Protein AF-A0A8S9V946-F1 (afdb_monomer_lite)

pLDDT: mean 71.99, std 17.14, range [40.06, 90.31]

Structure (mmCIF, N/CA/C/O backbone):
data_AF-A0A8S9V946-F1
#
_entry.id   AF-A0A8S9V946-F1
#
loop_
_atom_site.group_PDB
_atom_site.id
_atom_site.type_symbol
_atom_site.label_atom_id
_atom_site.label_alt_id
_atom_site.label_comp_id
_atom_site.label_asym_id
_atom_site.label_entity_id
_atom_site.label_seq_id
_atom_site.pdbx_PDB_ins_code
_atom_site.Cartn_x
_atom_site.Cartn_y
_atom_site.Cartn_z
_atom_site.occupancy
_atom_site.B_iso_or_equiv
_atom_site.auth_seq_id
_atom_site.auth_comp_id
_atom_site.auth_asym_id
_atom_site.auth_atom_id
_atom_site.pdbx_PDB_model_num
ATOM 1 N N . MET A 1 1 ? -23.587 -3.357 37.391 1.00 49.94 1 MET A N 1
ATOM 2 C CA . MET A 1 1 ? -22.592 -2.587 36.618 1.00 49.94 1 MET A CA 1
ATOM 3 C C . MET A 1 1 ? -21.444 -3.519 36.263 1.00 49.94 1 MET A C 1
ATOM 5 O O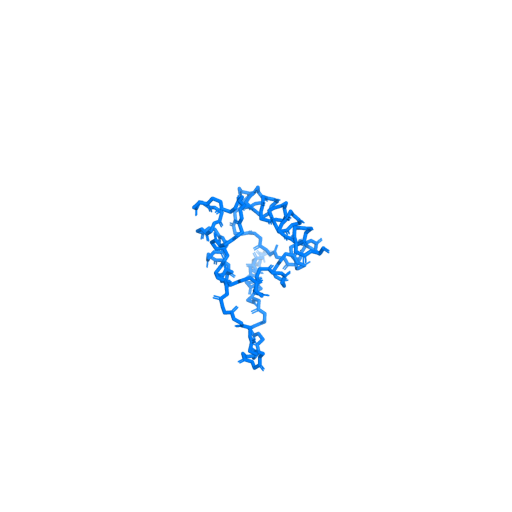 . MET A 1 1 ? -20.659 -3.846 37.140 1.00 49.94 1 MET A O 1
ATOM 9 N N . LYS A 1 2 ? -21.398 -4.006 35.022 1.00 46.09 2 LYS A N 1
ATOM 10 C CA . LYS A 1 2 ? -20.203 -4.575 34.388 1.00 46.09 2 LYS A CA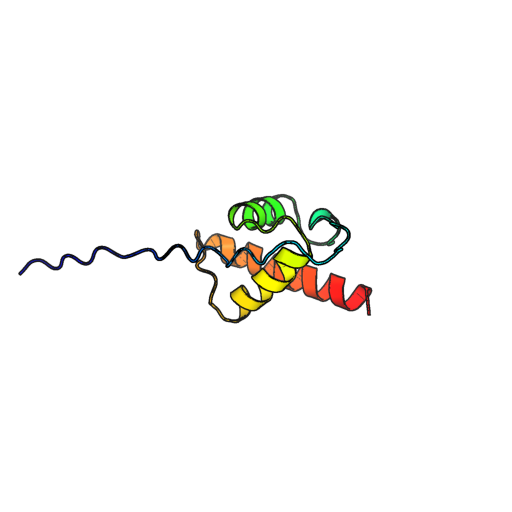 1
ATOM 11 C C . LYS A 1 2 ? -20.328 -4.235 32.905 1.00 46.09 2 LYS A C 1
ATOM 13 O O . LYS A 1 2 ? -21.337 -4.559 32.293 1.00 46.09 2 LYS A O 1
ATOM 18 N N . LEU A 1 3 ? -19.391 -3.428 32.413 1.00 44.41 3 LEU A N 1
ATOM 19 C CA . LEU A 1 3 ? -19.266 -3.102 31.000 1.00 44.41 3 LEU A CA 1
ATOM 20 C C . LEU A 1 3 ? -18.611 -4.301 30.315 1.00 44.41 3 LEU A C 1
ATOM 22 O O . LEU A 1 3 ? -17.404 -4.488 30.445 1.00 44.41 3 LEU A O 1
ATOM 26 N N . ASP A 1 4 ? -19.386 -5.084 29.575 1.00 49.34 4 ASP A N 1
ATOM 27 C CA . ASP A 1 4 ? -18.860 -6.056 28.617 1.00 49.34 4 ASP A CA 1
ATOM 28 C C . ASP A 1 4 ? -18.562 -5.334 27.293 1.00 49.34 4 ASP A C 1
ATOM 30 O O . ASP A 1 4 ? -19.267 -5.480 26.296 1.00 49.34 4 ASP A O 1
ATOM 34 N N . TYR A 1 5 ? -17.527 -4.490 27.296 1.00 45.28 5 TYR A N 1
ATOM 35 C CA . TYR A 1 5 ? -16.965 -3.906 26.075 1.00 45.28 5 TYR A CA 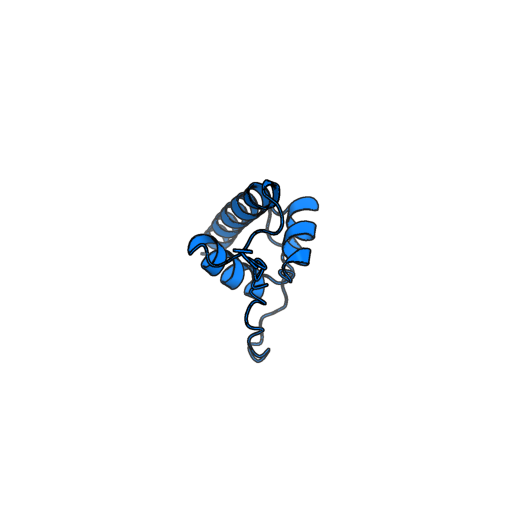1
ATOM 36 C C . TYR A 1 5 ? -15.988 -4.923 25.471 1.00 45.28 5 TYR A C 1
ATOM 38 O O . TYR A 1 5 ? -14.770 -4.791 25.558 1.00 45.28 5 TYR A O 1
ATOM 46 N N . LEU A 1 6 ? -16.538 -6.006 24.915 1.00 50.41 6 LEU A N 1
ATOM 47 C CA . LEU A 1 6 ? -15.781 -6.856 24.005 1.00 50.41 6 LEU A CA 1
ATOM 48 C C . LEU A 1 6 ? -15.646 -6.093 22.692 1.00 50.41 6 LEU A C 1
ATOM 50 O O . LEU A 1 6 ? -16.551 -6.069 21.857 1.00 50.41 6 LEU A O 1
ATOM 54 N N . ASP A 1 7 ? -14.503 -5.426 22.598 1.00 43.16 7 ASP A N 1
ATOM 55 C CA . ASP A 1 7 ? -13.911 -4.814 21.423 1.00 43.16 7 ASP A CA 1
ATOM 56 C C . ASP A 1 7 ? -14.023 -5.787 20.238 1.00 43.16 7 ASP A C 1
ATOM 58 O O . ASP A 1 7 ? -13.263 -6.747 20.090 1.00 43.16 7 ASP A O 1
ATOM 62 N N . LYS A 1 8 ? -15.069 -5.603 19.427 1.00 47.06 8 LYS A N 1
ATOM 63 C CA . LYS A 1 8 ? -15.213 -6.293 18.150 1.00 47.06 8 LYS A CA 1
ATOM 64 C C . LYS A 1 8 ? -14.163 -5.699 17.228 1.00 47.06 8 LYS A C 1
ATOM 66 O O . LYS A 1 8 ? -14.452 -4.754 16.494 1.00 47.06 8 LYS A O 1
ATOM 71 N N . ILE A 1 9 ? -12.965 -6.274 17.256 1.00 45.03 9 ILE A N 1
ATOM 72 C CA . ILE A 1 9 ? -11.978 -6.109 16.195 1.00 45.03 9 ILE A CA 1
ATOM 73 C C . ILE A 1 9 ? -12.653 -6.651 14.935 1.00 45.03 9 ILE A C 1
ATOM 75 O O . ILE A 1 9 ? -12.663 -7.851 14.660 1.00 45.03 9 ILE A O 1
ATOM 79 N N . THR A 1 10 ? -13.330 -5.763 14.215 1.00 42.38 10 THR A N 1
ATOM 80 C CA . THR A 1 10 ? -13.907 -6.067 12.916 1.00 42.38 10 THR A CA 1
ATOM 81 C C . THR A 1 10 ? -12.712 -6.159 11.994 1.00 42.38 10 THR A C 1
ATOM 83 O O . THR A 1 10 ? -12.198 -5.154 11.517 1.00 42.38 10 THR A O 1
ATOM 86 N N . GLN A 1 11 ? -12.198 -7.374 11.835 1.00 42.00 11 GLN A N 1
ATOM 87 C CA . GLN A 1 11 ? -11.186 -7.680 10.845 1.00 42.00 11 GLN A CA 1
ATOM 88 C C . GLN A 1 11 ? -11.848 -7.410 9.492 1.00 42.00 11 GLN A C 1
ATOM 90 O O . GLN A 1 11 ? -12.638 -8.218 9.005 1.00 42.00 11 GLN A O 1
ATOM 95 N N . VAL A 1 12 ? -11.628 -6.213 8.943 1.00 42.78 12 VAL A N 1
ATOM 96 C CA . VAL A 1 12 ? -12.116 -5.835 7.617 1.00 42.78 12 VAL A CA 1
ATOM 97 C C . VAL A 1 12 ? -11.346 -6.700 6.625 1.00 42.78 12 VAL A C 1
ATOM 99 O O . VAL A 1 12 ? -10.269 -6.342 6.156 1.00 42.78 12 VAL A O 1
ATOM 102 N N . ALA A 1 13 ? -11.859 -7.902 6.370 1.00 47.19 13 ALA A N 1
ATOM 103 C CA . ALA A 1 13 ? -11.411 -8.723 5.266 1.00 47.19 13 ALA A CA 1
ATOM 104 C C . ALA A 1 13 ? -11.731 -7.933 3.997 1.00 47.19 13 ALA A C 1
ATOM 106 O O . ALA A 1 13 ? -12.900 -7.697 3.685 1.00 47.19 13 ALA A O 1
ATOM 107 N N . LEU A 1 14 ? -10.687 -7.466 3.309 1.00 47.34 14 LEU A N 1
ATOM 108 C CA . LEU A 1 14 ? -10.820 -6.801 2.020 1.00 47.34 14 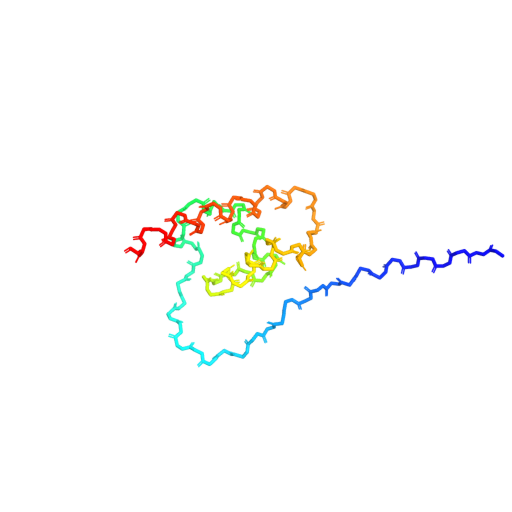LEU A CA 1
ATOM 109 C C . LEU A 1 14 ? -11.751 -7.645 1.135 1.00 47.34 14 LEU A C 1
ATOM 111 O O . LEU A 1 14 ? -11.517 -8.851 1.012 1.00 47.34 14 LEU A O 1
ATOM 115 N N . PRO A 1 15 ? -12.804 -7.066 0.526 1.00 47.50 15 PRO A N 1
ATOM 116 C CA . PRO A 1 15 ? -13.698 -7.825 -0.331 1.00 47.50 15 PRO A CA 1
ATOM 117 C C . PRO A 1 15 ? -12.879 -8.375 -1.498 1.00 47.50 15 PRO A C 1
ATOM 119 O O . PRO A 1 15 ? -12.413 -7.616 -2.362 1.00 47.50 15 PRO A O 1
ATOM 122 N N . ILE A 1 16 ? -12.678 -9.695 -1.471 1.00 47.59 16 ILE A N 1
ATOM 123 C CA . ILE A 1 16 ? -12.027 -10.483 -2.513 1.00 47.59 16 ILE A CA 1
ATOM 124 C C . ILE A 1 16 ? -12.903 -10.315 -3.756 1.00 47.59 16 ILE A C 1
ATOM 126 O O . ILE A 1 16 ? -13.960 -10.927 -3.873 1.00 47.59 16 ILE A O 1
ATOM 130 N N . ALA A 1 17 ? -12.526 -9.389 -4.637 1.00 45.31 17 ALA A N 1
ATOM 131 C CA . ALA A 1 17 ? -13.242 -9.188 -5.887 1.00 45.31 17 ALA A CA 1
ATOM 132 C C . ALA A 1 17 ? -13.009 -10.408 -6.800 1.00 45.31 17 ALA A C 1
ATOM 134 O O . ALA A 1 17 ? -11.900 -10.955 -6.789 1.00 45.31 17 ALA A O 1
ATOM 135 N N . PRO A 1 18 ? -14.024 -10.842 -7.569 1.00 43.72 18 PRO A N 1
ATOM 136 C CA . PRO A 1 18 ? -13.913 -11.995 -8.456 1.00 43.72 18 PRO A CA 1
ATOM 137 C C . PRO A 1 18 ? -12.836 -11.762 -9.526 1.00 43.72 18 PRO A C 1
ATOM 139 O O . PRO A 1 18 ? -12.688 -10.668 -10.071 1.00 43.72 18 PRO A O 1
ATOM 142 N N . VAL A 1 19 ? -12.048 -12.809 -9.769 1.00 50.03 19 VAL A N 1
ATOM 143 C CA . VAL A 1 19 ? -10.783 -12.820 -10.518 1.00 50.03 19 VAL A CA 1
ATOM 144 C C . VAL A 1 19 ? -11.035 -12.951 -12.030 1.00 50.03 19 VAL A C 1
ATOM 146 O O . VAL A 1 19 ? -10.548 -13.884 -12.654 1.00 50.03 19 VAL A O 1
ATOM 149 N N . ASP A 1 20 ? -11.810 -12.040 -12.626 1.00 43.25 20 ASP A N 1
ATOM 150 C CA . ASP A 1 20 ? -12.205 -12.128 -14.052 1.00 43.25 20 ASP A CA 1
ATOM 151 C C . ASP A 1 20 ? -11.660 -10.995 -14.944 1.00 43.25 20 ASP A C 1
ATOM 153 O O . ASP A 1 20 ? -12.122 -10.779 -16.063 1.00 43.25 20 ASP A O 1
ATOM 157 N N . ALA A 1 21 ? -10.623 -10.284 -14.498 1.00 43.72 21 ALA A N 1
ATOM 158 C CA . ALA A 1 21 ? -9.835 -9.427 -15.384 1.00 43.72 21 ALA A CA 1
ATOM 159 C C . ALA A 1 21 ? -8.523 -10.143 -15.758 1.00 43.72 21 ALA A C 1
ATOM 161 O O . ALA A 1 21 ? -7.816 -10.595 -14.852 1.00 43.72 21 ALA A O 1
ATOM 162 N N . PRO A 1 22 ? -8.140 -10.227 -17.050 1.00 40.06 22 PRO A N 1
ATOM 163 C CA . PRO A 1 22 ? -6.833 -10.729 -17.457 1.00 40.06 22 PRO A CA 1
ATOM 164 C C . PRO A 1 22 ? -5.777 -9.666 -17.135 1.00 40.06 22 PRO A C 1
ATOM 166 O O . PRO A 1 22 ? -5.286 -8.938 -17.995 1.00 40.06 22 PRO A O 1
ATOM 169 N N . ILE A 1 23 ? -5.450 -9.544 -15.855 1.00 48.12 23 ILE A N 1
ATOM 170 C CA . ILE A 1 23 ? -4.344 -8.729 -15.382 1.00 48.12 23 ILE A CA 1
ATOM 171 C C . ILE A 1 23 ? -3.146 -9.664 -15.415 1.00 48.12 23 ILE A C 1
ATOM 173 O O . ILE A 1 23 ? -3.112 -10.629 -14.656 1.00 48.12 23 ILE A O 1
ATOM 177 N N . SER A 1 24 ? -2.176 -9.426 -16.305 1.00 46.22 24 SER A N 1
ATOM 178 C CA . SER A 1 24 ? -0.858 -10.058 -16.156 1.00 46.22 24 SER A CA 1
ATOM 179 C C . SER A 1 24 ? -0.443 -9.898 -14.691 1.00 46.22 24 SER A C 1
ATOM 181 O O . SER A 1 24 ? -0.338 -8.743 -14.262 1.00 46.22 24 SER A O 1
ATOM 183 N N . PRO A 1 25 ? -0.263 -10.984 -13.916 1.00 51.22 25 PRO A N 1
ATOM 184 C CA . PRO A 1 25 ? 0.077 -10.891 -12.506 1.00 51.22 25 PRO 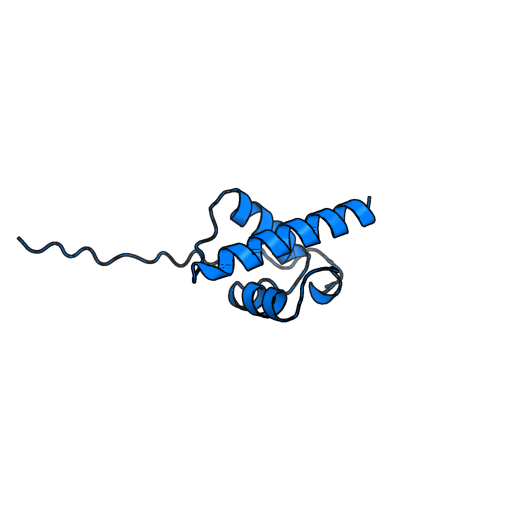A CA 1
ATOM 185 C C . PRO A 1 25 ? 1.514 -10.390 -12.429 1.00 51.22 25 PRO A C 1
ATOM 187 O O . PRO A 1 25 ? 2.472 -11.150 -12.409 1.00 51.22 25 PRO A O 1
ATOM 190 N N . ARG A 1 26 ? 1.682 -9.073 -12.518 1.00 64.31 26 ARG A N 1
ATOM 191 C CA . ARG A 1 26 ? 2.938 -8.440 -12.163 1.00 64.31 26 ARG A CA 1
ATOM 192 C C . ARG A 1 26 ? 2.929 -8.384 -10.651 1.00 64.31 26 ARG A C 1
ATOM 194 O O . ARG A 1 26 ? 2.074 -7.717 -10.061 1.00 64.31 26 ARG A O 1
ATOM 201 N N . ASP A 1 27 ? 3.851 -9.120 -10.056 1.00 70.44 27 ASP A N 1
ATOM 202 C CA . ASP A 1 27 ? 4.043 -9.110 -8.618 1.00 70.44 27 ASP A CA 1
ATOM 203 C C . ASP A 1 27 ? 4.403 -7.700 -8.149 1.00 70.44 27 ASP A C 1
ATOM 205 O O . ASP A 1 27 ? 5.048 -6.915 -8.868 1.00 70.44 27 ASP A O 1
ATOM 209 N N . ILE A 1 28 ? 4.026 -7.385 -6.908 1.00 74.25 28 ILE A N 1
ATOM 210 C CA . ILE A 1 28 ? 4.420 -6.128 -6.252 1.00 74.25 28 ILE A CA 1
ATOM 211 C C . ILE A 1 28 ? 5.946 -5.973 -6.141 1.00 74.25 28 ILE A C 1
ATOM 213 O O . ILE A 1 28 ? 6.430 -4.877 -5.867 1.00 74.25 28 ILE A O 1
ATOM 217 N N . GLU A 1 29 ? 6.706 -7.046 -6.387 1.00 74.00 29 GLU A N 1
ATOM 218 C CA . GLU A 1 29 ? 8.169 -7.049 -6.498 1.00 74.00 29 GLU A CA 1
ATOM 219 C C . GLU A 1 29 ? 8.688 -6.171 -7.638 1.00 74.00 29 GLU A C 1
ATOM 221 O O . GLU A 1 29 ? 9.811 -5.677 -7.582 1.00 74.00 29 GLU A O 1
ATOM 226 N N . THR A 1 30 ? 7.865 -5.945 -8.664 1.00 73.94 30 THR A N 1
ATOM 227 C CA . THR A 1 30 ? 8.224 -5.088 -9.802 1.00 73.94 30 THR A CA 1
ATOM 228 C C . THR A 1 30 ? 8.128 -3.590 -9.485 1.00 73.94 30 THR A C 1
ATOM 230 O O . THR A 1 30 ? 8.553 -2.765 -10.295 1.00 73.94 30 THR A O 1
ATOM 233 N N . ILE A 1 31 ? 7.590 -3.223 -8.315 1.00 72.88 31 ILE A N 1
ATOM 234 C CA . ILE A 1 31 ? 7.512 -1.839 -7.841 1.00 72.88 31 ILE A CA 1
ATOM 235 C C . ILE A 1 31 ? 8.794 -1.504 -7.075 1.00 72.88 31 ILE A C 1
ATOM 237 O O . ILE A 1 31 ? 9.024 -1.961 -5.953 1.00 72.88 31 ILE A O 1
ATOM 241 N N . VAL A 1 32 ? 9.626 -0.660 -7.685 1.00 64.88 32 VAL A N 1
ATOM 242 C CA . VAL A 1 32 ? 10.840 -0.123 -7.060 1.00 64.88 32 VAL A CA 1
ATOM 243 C C . VAL A 1 32 ? 10.457 0.689 -5.817 1.00 64.88 32 VAL A C 1
ATOM 245 O O . VAL A 1 32 ? 9.621 1.582 -5.897 1.00 64.88 32 VAL A O 1
ATOM 248 N N . GLY A 1 33 ? 11.067 0.371 -4.669 1.00 68.81 33 GLY A N 1
ATOM 249 C CA . GLY A 1 33 ? 10.774 0.999 -3.369 1.00 68.81 33 GLY A CA 1
ATOM 250 C C . GLY A 1 33 ? 10.059 0.079 -2.372 1.00 68.81 33 GLY A C 1
ATOM 251 O O . GLY A 1 33 ? 10.186 0.274 -1.162 1.00 68.81 33 GLY A O 1
ATOM 252 N N . ASN A 1 34 ? 9.434 -1.008 -2.844 1.00 75.25 34 ASN A N 1
ATOM 253 C CA . ASN A 1 34 ? 8.883 -2.052 -1.977 1.00 75.25 34 ASN A CA 1
ATOM 254 C C . ASN A 1 34 ? 9.982 -3.028 -1.526 1.00 75.25 34 ASN A C 1
ATOM 256 O O . ASN A 1 34 ? 10.148 -4.131 -2.055 1.00 75.25 34 ASN A O 1
ATOM 260 N N . GLY A 1 35 ? 10.753 -2.615 -0.517 1.00 79.19 35 GLY A N 1
ATOM 261 C CA . GLY A 1 35 ? 11.732 -3.482 0.141 1.00 79.19 35 GLY A CA 1
ATOM 262 C C . GLY A 1 35 ? 11.107 -4.776 0.702 1.00 79.19 35 GLY A C 1
ATOM 263 O O . GLY A 1 35 ? 9.885 -4.879 0.827 1.00 79.19 35 GLY A O 1
ATOM 264 N N . PRO A 1 36 ? 11.918 -5.789 1.058 1.00 81.06 36 PRO A N 1
ATOM 265 C CA . PRO A 1 36 ? 11.422 -7.075 1.564 1.00 81.06 36 PRO A CA 1
ATOM 266 C C . PRO A 1 36 ? 10.467 -6.928 2.762 1.00 81.06 36 PRO A C 1
ATOM 268 O O . PRO A 1 36 ? 9.425 -7.574 2.780 1.00 81.06 36 PRO A O 1
ATOM 271 N N . SER A 1 37 ? 10.736 -6.009 3.694 1.00 82.00 37 SER A N 1
ATOM 272 C CA . SER A 1 37 ? 9.851 -5.735 4.840 1.00 82.00 37 SER A CA 1
ATOM 273 C C . SER A 1 37 ? 8.502 -5.123 4.442 1.00 82.00 37 SER A C 1
ATOM 275 O O . SER A 1 37 ? 7.480 -5.407 5.068 1.00 82.00 37 SER A O 1
ATOM 277 N N . VAL A 1 38 ? 8.483 -4.308 3.380 1.00 83.38 38 VAL A N 1
ATOM 278 C CA . VAL A 1 38 ? 7.246 -3.728 2.840 1.00 83.38 38 VAL A CA 1
ATOM 279 C C . VAL A 1 38 ? 6.386 -4.827 2.235 1.00 83.38 38 VAL A C 1
ATOM 281 O O . VAL A 1 38 ? 5.215 -4.956 2.578 1.00 83.38 38 VAL A O 1
ATOM 284 N N . ARG A 1 39 ? 6.996 -5.685 1.411 1.00 83.00 39 ARG A N 1
ATOM 285 C CA . ARG A 1 39 ? 6.321 -6.831 0.788 1.00 83.00 39 ARG A CA 1
ATOM 286 C C . ARG A 1 39 ? 5.786 -7.823 1.814 1.00 83.00 39 ARG A C 1
ATOM 288 O O . ARG A 1 39 ? 4.649 -8.264 1.685 1.00 83.00 39 ARG A O 1
ATOM 295 N N . GLU A 1 40 ? 6.569 -8.146 2.840 1.00 85.06 40 GLU A N 1
ATOM 296 C CA . GLU A 1 40 ? 6.149 -9.067 3.900 1.00 85.06 40 GLU A CA 1
ATOM 297 C C . GLU A 1 40 ? 4.928 -8.527 4.654 1.00 85.06 40 GLU A C 1
ATOM 299 O O . GLU A 1 40 ? 3.966 -9.253 4.901 1.00 85.06 40 GLU A O 1
ATOM 304 N N . THR A 1 41 ? 4.941 -7.237 4.991 1.00 85.06 41 THR A N 1
ATOM 305 C CA . THR A 1 41 ? 3.817 -6.593 5.676 1.00 85.06 41 THR A CA 1
ATOM 306 C C . THR A 1 41 ? 2.595 -6.550 4.773 1.00 85.06 41 THR A C 1
ATOM 308 O O . THR A 1 41 ? 1.546 -7.022 5.184 1.00 85.06 41 THR A O 1
ATOM 311 N N . LEU A 1 42 ? 2.722 -6.093 3.525 1.00 84.44 42 LEU A N 1
ATOM 312 C CA . LEU A 1 42 ? 1.626 -6.084 2.549 1.00 84.44 42 LEU A CA 1
ATOM 313 C C . LEU A 1 42 ? 1.036 -7.487 2.323 1.00 84.44 42 LEU A C 1
ATOM 315 O O . LEU A 1 42 ? -0.184 -7.647 2.278 1.00 84.44 42 LEU A O 1
ATOM 319 N N . SER A 1 43 ? 1.877 -8.523 2.309 1.00 83.62 43 SER A N 1
ATOM 320 C CA . SER A 1 43 ? 1.438 -9.921 2.211 1.00 83.62 43 SER A CA 1
ATOM 321 C C . SER A 1 43 ? 0.593 -10.356 3.414 1.00 83.62 43 SER A C 1
ATOM 323 O O . SER A 1 43 ? -0.364 -11.106 3.235 1.00 83.62 43 SER A O 1
ATOM 325 N N . LYS A 1 44 ? 0.861 -9.839 4.627 1.00 84.12 44 LYS A N 1
ATOM 326 C CA . LYS A 1 44 ? 0.006 -10.071 5.815 1.00 84.12 44 LYS A CA 1
ATOM 327 C C . LYS A 1 44 ? -1.403 -9.487 5.647 1.00 84.12 44 LYS A C 1
ATOM 329 O O . LYS A 1 44 ? -2.328 -9.974 6.288 1.00 84.12 44 LYS A O 1
ATOM 334 N N . TYR A 1 45 ? -1.572 -8.502 4.762 1.00 80.69 45 TYR A N 1
ATOM 335 C CA . TYR A 1 45 ? -2.866 -7.932 4.366 1.00 80.69 45 TYR A CA 1
ATOM 336 C C . TYR A 1 45 ? -3.420 -8.532 3.059 1.00 80.69 45 TYR A C 1
ATOM 338 O O . TYR A 1 45 ? -4.418 -8.040 2.535 1.00 80.69 45 TYR A O 1
ATOM 346 N N . GLY A 1 46 ? -2.797 -9.584 2.512 1.00 83.19 46 GLY A N 1
ATOM 347 C CA . GLY A 1 46 ? -3.218 -10.209 1.252 1.00 83.19 46 GLY A CA 1
ATOM 348 C C . GLY A 1 46 ? -2.919 -9.367 0.007 1.00 83.19 46 GLY A C 1
ATOM 349 O O . GLY A 1 46 ? -3.608 -9.492 -1.005 1.00 83.19 46 GLY A O 1
ATOM 350 N N . VAL A 1 47 ? -1.922 -8.482 0.090 1.00 85.06 47 VAL A N 1
ATOM 351 C CA . VAL A 1 47 ? -1.487 -7.607 -1.001 1.00 85.06 47 VAL A CA 1
ATOM 352 C C . VAL A 1 47 ? -0.178 -8.143 -1.584 1.00 85.06 47 VAL A C 1
ATOM 354 O O . VAL A 1 47 ? 0.912 -7.771 -1.165 1.00 85.06 47 VAL A O 1
ATOM 357 N N . ASP A 1 48 ? -0.309 -9.045 -2.548 1.00 82.69 48 ASP A N 1
ATOM 358 C CA . ASP A 1 48 ? 0.766 -9.749 -3.268 1.00 82.69 48 ASP A CA 1
ATOM 359 C C . ASP A 1 48 ? 0.846 -9.348 -4.755 1.00 82.69 48 ASP A C 1
ATOM 361 O O . ASP A 1 48 ? 1.894 -9.447 -5.392 1.00 82.69 48 ASP A O 1
ATOM 365 N N . LEU A 1 49 ? -0.247 -8.805 -5.297 1.00 83.38 49 LEU A N 1
ATOM 366 C CA . LEU A 1 49 ? -0.380 -8.411 -6.702 1.00 83.38 49 LEU A CA 1
ATOM 367 C C . LEU A 1 49 ? -0.569 -6.901 -6.850 1.00 83.38 49 LEU A C 1
ATOM 369 O O . LEU A 1 49 ? -1.237 -6.274 -6.028 1.00 83.38 49 LEU A O 1
ATOM 373 N N . ILE A 1 50 ? -0.087 -6.326 -7.956 1.00 82.06 50 ILE A N 1
ATOM 374 C CA . ILE A 1 50 ? -0.264 -4.893 -8.257 1.00 82.06 50 ILE A CA 1
ATOM 375 C C . ILE A 1 50 ? -1.738 -4.456 -8.229 1.00 82.06 50 ILE A C 1
ATOM 377 O O . ILE A 1 50 ? -2.063 -3.437 -7.630 1.00 82.06 50 ILE A O 1
ATOM 381 N N . ALA A 1 51 ? -2.644 -5.236 -8.819 1.00 80.38 51 ALA A N 1
ATOM 382 C CA . ALA A 1 51 ? -4.070 -4.896 -8.833 1.00 80.38 51 ALA A CA 1
ATOM 383 C C . ALA A 1 51 ? -4.692 -4.878 -7.426 1.00 80.38 51 ALA A C 1
ATOM 385 O O . ALA A 1 51 ? -5.593 -4.091 -7.138 1.00 80.38 51 ALA A O 1
ATOM 386 N N . ARG A 1 52 ? -4.200 -5.747 -6.532 1.00 84.12 52 ARG A N 1
ATOM 387 C CA . ARG A 1 52 ? -4.611 -5.758 -5.123 1.00 84.12 52 ARG A CA 1
ATOM 388 C C . ARG A 1 52 ? -3.999 -4.582 -4.375 1.00 84.12 52 ARG A C 1
ATOM 390 O O . ARG A 1 52 ? -4.674 -4.001 -3.535 1.00 84.12 52 ARG A O 1
ATOM 397 N N . LEU A 1 53 ? -2.764 -4.213 -4.712 1.00 86.25 53 LEU A N 1
ATOM 398 C CA . LEU A 1 53 ? -2.077 -3.069 -4.130 1.00 86.25 53 LEU A CA 1
ATOM 399 C C . LEU A 1 53 ? -2.816 -1.768 -4.420 1.00 86.25 53 LEU A C 1
ATOM 401 O O . LEU A 1 53 ? -3.104 -1.043 -3.481 1.00 86.25 53 LEU A O 1
ATOM 405 N N . GLU A 1 54 ? -3.184 -1.494 -5.670 1.00 86.19 54 GLU A N 1
ATOM 406 C CA . GLU A 1 54 ? -3.909 -0.267 -6.025 1.00 86.19 54 GLU A CA 1
ATOM 407 C C . GLU A 1 54 ? -5.198 -0.104 -5.204 1.00 86.19 54 GLU A C 1
ATOM 409 O O . GLU A 1 54 ? -5.406 0.920 -4.551 1.00 86.19 54 GLU A O 1
ATOM 414 N N . LYS A 1 55 ? -6.019 -1.161 -5.154 1.00 86.00 55 LYS A N 1
ATOM 415 C CA . LYS A 1 55 ? -7.256 -1.176 -4.362 1.00 86.00 55 LYS A CA 1
ATOM 416 C C . LYS A 1 55 ? -6.981 -1.010 -2.866 1.00 86.00 55 LYS A C 1
ATOM 418 O O . LYS A 1 55 ? -7.709 -0.301 -2.178 1.00 86.00 55 LYS A O 1
ATOM 423 N N . ALA A 1 56 ? -5.946 -1.666 -2.352 1.00 87.50 56 ALA A N 1
ATOM 424 C CA . ALA A 1 56 ? -5.600 -1.588 -0.942 1.00 87.50 56 ALA A CA 1
ATOM 425 C C . ALA A 1 56 ? -5.060 -0.201 -0.551 1.00 87.50 56 ALA A C 1
ATOM 427 O O . ALA A 1 56 ? -5.379 0.293 0.525 1.00 87.50 56 ALA A O 1
ATOM 428 N N . LEU A 1 57 ? -4.299 0.465 -1.424 1.00 88.75 57 LEU A N 1
ATOM 429 C CA . LEU A 1 57 ? -3.815 1.827 -1.188 1.00 88.75 57 LEU A CA 1
ATOM 430 C C . LEU A 1 57 ? -4.956 2.856 -1.204 1.00 88.75 57 LEU A C 1
ATOM 432 O O . LEU A 1 57 ? -4.941 3.771 -0.382 1.00 88.75 57 LEU A O 1
ATOM 436 N N . ASP A 1 58 ? -5.964 2.698 -2.070 1.00 87.44 58 ASP A N 1
ATOM 437 C CA . ASP A 1 58 ? -7.172 3.544 -2.041 1.00 87.44 58 ASP A CA 1
ATOM 438 C C . ASP A 1 58 ? -7.915 3.407 -0.700 1.00 87.44 58 ASP A C 1
ATOM 440 O O . ASP A 1 58 ? -8.243 4.406 -0.061 1.00 87.44 58 ASP A O 1
ATOM 444 N N . LEU A 1 59 ? -8.088 2.176 -0.210 1.00 86.81 59 LEU A N 1
ATOM 445 C CA . LEU A 1 59 ? -8.707 1.915 1.094 1.00 86.81 59 LEU A CA 1
ATOM 446 C C . LEU A 1 59 ? -7.857 2.442 2.260 1.00 86.81 59 LEU A C 1
ATOM 448 O O . LEU A 1 59 ? -8.401 2.984 3.222 1.00 86.81 59 LEU A O 1
ATOM 452 N N . TYR A 1 60 ? -6.529 2.339 2.172 1.00 87.94 60 TYR A N 1
ATOM 453 C CA . TYR A 1 60 ? -5.617 2.920 3.159 1.00 87.94 60 TYR A CA 1
ATOM 454 C C . TYR A 1 60 ? -5.752 4.447 3.224 1.00 87.94 60 TYR A C 1
ATOM 456 O O . TYR A 1 60 ? -5.905 5.002 4.311 1.00 87.94 60 TYR A O 1
ATOM 464 N N . ASN A 1 61 ? -5.779 5.127 2.074 1.00 86.56 61 ASN A N 1
ATOM 465 C CA . ASN A 1 61 ? -5.928 6.584 2.000 1.00 86.56 61 ASN A CA 1
ATOM 466 C C . ASN A 1 61 ? -7.279 7.079 2.537 1.00 86.56 61 ASN A C 1
ATOM 468 O O . ASN A 1 61 ? -7.366 8.189 3.059 1.00 86.56 61 ASN A O 1
ATOM 472 N N . ARG A 1 62 ? -8.328 6.255 2.443 1.00 86.19 62 ARG A N 1
ATOM 473 C CA . ARG A 1 62 ? -9.650 6.531 3.030 1.00 86.19 62 ARG A CA 1
ATOM 474 C C . ARG A 1 62 ? -9.729 6.230 4.529 1.00 86.19 62 ARG A C 1
ATOM 476 O O . ARG A 1 62 ? -10.736 6.548 5.154 1.00 86.19 62 ARG A O 1
ATOM 483 N N . GLY A 1 63 ? -8.689 5.629 5.110 1.00 83.12 63 GLY A N 1
ATOM 484 C CA . GLY A 1 63 ? -8.685 5.185 6.504 1.00 83.12 63 GLY A CA 1
ATOM 485 C C . GLY A 1 63 ? -9.537 3.936 6.752 1.00 83.12 63 GLY A C 1
ATOM 486 O O . GLY A 1 63 ? -9.913 3.670 7.889 1.00 83.12 63 GLY A O 1
ATOM 487 N N . GLU A 1 64 ? -9.849 3.171 5.703 1.00 86.50 64 GLU A N 1
ATOM 488 C CA . GLU A 1 64 ? -10.679 1.960 5.775 1.00 86.50 64 GLU A CA 1
ATOM 489 C C . GLU A 1 64 ? -9.857 0.694 6.080 1.00 86.50 64 GLU A C 1
ATOM 491 O O . GLU A 1 64 ? -10.417 -0.358 6.390 1.00 86.50 64 GLU A O 1
ATOM 496 N N . ILE A 1 65 ? -8.522 0.782 6.034 1.00 80.75 65 ILE A N 1
ATOM 497 C CA . ILE A 1 65 ? -7.633 -0.302 6.462 1.00 80.75 65 ILE A CA 1
ATOM 498 C C . ILE A 1 65 ? -7.329 -0.174 7.951 1.00 80.75 65 ILE A C 1
ATOM 500 O O . ILE A 1 65 ? -6.700 0.779 8.405 1.00 80.75 65 ILE A O 1
ATOM 504 N N . SER A 1 66 ? -7.726 -1.197 8.707 1.00 81.56 66 SER A N 1
ATOM 505 C CA . SER A 1 66 ? -7.293 -1.369 10.092 1.00 81.56 66 SER A CA 1
ATOM 506 C C . SER A 1 66 ? -5.883 -1.944 10.124 1.00 81.56 66 SER A C 1
ATOM 508 O O . SER A 1 66 ? -5.661 -3.097 9.752 1.00 81.56 66 SER A O 1
ATOM 510 N N . LEU A 1 67 ? -4.928 -1.131 10.570 1.00 83.69 67 LEU A N 1
ATOM 511 C CA . LEU A 1 67 ? -3.549 -1.562 10.750 1.00 83.69 67 LEU A CA 1
ATOM 512 C C . LEU A 1 67 ? -3.442 -2.493 11.963 1.00 83.69 67 LEU A C 1
ATOM 514 O O . LEU A 1 67 ? -3.887 -2.163 13.059 1.00 83.69 67 LEU A O 1
ATOM 518 N N . LEU A 1 68 ? -2.822 -3.652 11.763 1.00 76.88 68 LEU A N 1
ATOM 519 C CA . LEU A 1 68 ? -2.556 -4.654 12.792 1.00 76.88 68 LEU A CA 1
ATOM 520 C C . LEU A 1 68 ? -1.504 -4.172 13.800 1.00 76.88 68 LEU A C 1
ATOM 522 O O . LEU A 1 68 ? -1.510 -4.613 14.950 1.00 76.88 68 LEU A O 1
ATOM 526 N N . ARG A 1 69 ? -0.583 -3.296 13.376 1.00 78.88 69 ARG A N 1
ATOM 527 C CA . ARG A 1 69 ? 0.462 -2.701 14.222 1.00 78.88 69 ARG A CA 1
ATOM 528 C C . ARG A 1 69 ? 0.657 -1.226 13.892 1.00 78.88 69 ARG A C 1
ATOM 530 O O . ARG A 1 69 ? 0.559 -0.826 12.736 1.00 78.88 69 ARG A O 1
ATOM 537 N N . SER A 1 70 ? 1.026 -0.432 14.894 1.00 78.00 70 SER A N 1
ATOM 538 C CA . SER A 1 70 ? 1.353 0.992 14.725 1.00 78.00 70 SER A CA 1
ATOM 539 C C . SER A 1 70 ? 2.492 1.220 13.723 1.00 78.00 70 SER A C 1
ATOM 541 O O . SER A 1 70 ? 2.451 2.172 12.945 1.00 78.00 70 SER A O 1
ATOM 543 N N . ASP A 1 71 ? 3.470 0.310 13.694 1.00 81.12 71 ASP A N 1
ATOM 544 C CA . ASP A 1 71 ? 4.626 0.377 12.792 1.00 81.12 71 ASP A CA 1
ATOM 545 C C . ASP A 1 71 ? 4.266 0.057 11.333 1.00 81.12 71 ASP A C 1
ATOM 547 O O . ASP A 1 71 ? 4.970 0.480 10.412 1.00 81.12 71 ASP A O 1
ATOM 551 N N . ASP A 1 72 ? 3.132 -0.615 11.093 1.00 83.94 72 ASP A N 1
ATOM 552 C CA . ASP A 1 72 ? 2.677 -0.924 9.735 1.00 83.94 72 ASP A CA 1
ATOM 553 C C . ASP A 1 72 ? 2.341 0.363 8.974 1.00 83.94 72 ASP A C 1
ATOM 555 O O . ASP A 1 72 ? 2.469 0.403 7.752 1.00 83.94 72 ASP A O 1
ATOM 559 N N . LYS A 1 73 ? 1.992 1.455 9.672 1.00 86.50 73 LYS A N 1
ATOM 560 C CA . LYS A 1 73 ? 1.705 2.746 9.034 1.00 86.50 73 LYS A CA 1
ATOM 561 C C . LYS A 1 73 ? 2.878 3.223 8.175 1.00 86.50 73 LYS A C 1
ATOM 563 O O . LYS A 1 73 ? 2.677 3.668 7.050 1.00 86.50 73 LYS A O 1
ATOM 568 N N . HIS A 1 74 ? 4.107 3.099 8.677 1.00 88.38 74 HIS A N 1
ATOM 569 C CA . HIS A 1 74 ? 5.298 3.503 7.927 1.00 88.38 74 HIS A CA 1
ATOM 570 C C . HIS A 1 74 ? 5.480 2.664 6.655 1.00 88.38 74 HIS A C 1
ATOM 572 O O . HIS A 1 74 ? 5.906 3.166 5.610 1.00 88.38 74 HIS A O 1
ATOM 578 N N . VAL A 1 75 ? 5.117 1.385 6.737 1.00 88.31 75 VAL A N 1
ATOM 579 C CA . VAL A 1 75 ? 5.158 0.461 5.608 1.00 88.31 75 VAL A CA 1
ATOM 580 C C . VAL A 1 75 ? 4.118 0.836 4.553 1.00 88.31 75 VAL A C 1
ATOM 582 O O . VAL A 1 75 ? 4.460 0.923 3.374 1.00 88.31 75 VAL A O 1
ATOM 585 N N . TRP A 1 76 ? 2.886 1.131 4.968 1.00 88.00 76 TRP A N 1
ATOM 586 C CA . TRP A 1 76 ? 1.830 1.596 4.069 1.00 88.00 76 TRP A CA 1
ATOM 587 C C . TRP A 1 76 ? 2.162 2.951 3.434 1.00 88.00 76 TRP A C 1
ATOM 589 O O . TRP A 1 76 ? 2.041 3.091 2.220 1.00 88.00 76 TRP A O 1
ATOM 599 N N . ASP A 1 77 ? 2.689 3.912 4.198 1.00 90.31 77 ASP A N 1
ATOM 600 C CA . ASP A 1 77 ? 3.155 5.202 3.663 1.00 90.31 77 ASP A CA 1
ATOM 601 C C . ASP A 1 77 ? 4.267 5.009 2.607 1.00 90.31 77 ASP A C 1
ATOM 603 O O . ASP A 1 77 ? 4.307 5.700 1.585 1.00 90.31 77 ASP A O 1
ATOM 607 N N . THR A 1 78 ? 5.169 4.047 2.829 1.00 89.88 78 THR A N 1
ATOM 608 C CA . THR A 1 78 ? 6.230 3.690 1.871 1.00 89.88 78 THR A CA 1
ATOM 609 C C . THR A 1 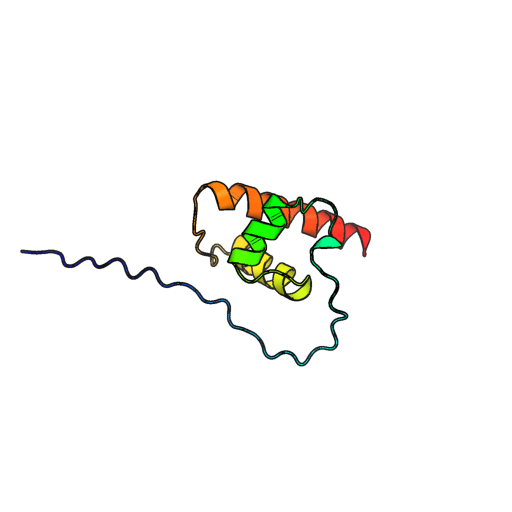78 ? 5.661 3.030 0.615 1.00 89.88 78 THR A C 1
ATOM 611 O O . THR A 1 78 ? 6.094 3.348 -0.497 1.00 89.88 78 THR A O 1
ATOM 614 N N . ALA A 1 79 ? 4.666 2.154 0.770 1.00 87.56 79 ALA A N 1
ATOM 615 C CA . ALA A 1 79 ? 3.978 1.509 -0.342 1.00 87.56 79 ALA A CA 1
ATOM 616 C C . ALA A 1 79 ? 3.222 2.528 -1.213 1.00 87.56 79 ALA A C 1
ATOM 618 O O . ALA A 1 79 ? 3.330 2.460 -2.438 1.00 87.56 79 ALA A O 1
ATOM 619 N N . VAL A 1 80 ? 2.547 3.517 -0.606 1.00 90.31 80 VAL A N 1
ATOM 620 C CA . VAL A 1 80 ? 1.894 4.632 -1.322 1.00 90.31 80 VAL A CA 1
ATOM 621 C C . VAL A 1 80 ? 2.912 5.388 -2.176 1.00 90.31 80 VAL A C 1
ATOM 623 O O . VAL A 1 80 ? 2.724 5.521 -3.382 1.00 90.31 80 VAL A O 1
ATOM 626 N N . ARG A 1 81 ? 4.032 5.829 -1.587 1.00 89.31 81 ARG A N 1
ATOM 627 C CA . ARG A 1 81 ? 5.069 6.575 -2.326 1.00 89.31 81 ARG A CA 1
ATOM 628 C C . ARG A 1 81 ? 5.658 5.765 -3.479 1.00 89.31 81 ARG A C 1
ATOM 630 O O . ARG A 1 81 ? 5.859 6.297 -4.569 1.00 89.31 81 ARG A O 1
ATOM 637 N N . SER A 1 82 ? 5.934 4.484 -3.242 1.00 86.81 82 SER A N 1
ATOM 638 C CA . SER A 1 82 ? 6.493 3.584 -4.259 1.00 86.81 82 SER A CA 1
ATOM 639 C C . SER A 1 82 ? 5.503 3.365 -5.408 1.00 86.81 82 SER A C 1
ATOM 641 O O . SER A 1 82 ? 5.889 3.381 -6.577 1.00 86.81 82 SER A O 1
ATOM 643 N N . TRP A 1 83 ? 4.212 3.240 -5.088 1.00 87.19 83 TRP A N 1
ATOM 644 C CA . TRP A 1 83 ? 3.135 3.161 -6.073 1.00 87.19 83 TRP A CA 1
ATOM 645 C C . TRP A 1 83 ? 2.999 4.439 -6.901 1.00 87.19 83 TRP A C 1
ATOM 647 O O . TRP A 1 83 ? 2.931 4.359 -8.124 1.00 87.19 83 TRP A O 1
ATOM 657 N N . GLU A 1 84 ? 3.027 5.616 -6.277 1.00 87.19 84 GLU A N 1
ATOM 658 C CA . GLU A 1 84 ? 2.957 6.897 -6.991 1.00 87.19 84 GLU A CA 1
ATOM 659 C C . GLU A 1 84 ? 4.117 7.074 -7.979 1.00 87.19 84 GLU A C 1
ATOM 661 O O . GLU A 1 84 ? 3.914 7.550 -9.098 1.00 87.19 84 GLU A O 1
ATOM 666 N N . MET A 1 85 ? 5.335 6.677 -7.591 1.00 85.38 85 MET A N 1
ATOM 667 C CA . MET A 1 85 ? 6.497 6.700 -8.487 1.00 85.38 85 MET A CA 1
ATOM 668 C C . MET A 1 85 ? 6.334 5.714 -9.647 1.00 85.38 85 MET A C 1
ATOM 670 O O . MET A 1 85 ? 6.596 6.071 -10.796 1.00 85.38 85 MET A O 1
ATOM 674 N N . TYR A 1 86 ? 5.869 4.496 -9.362 1.00 83.62 86 TYR A N 1
ATOM 675 C CA . TYR A 1 86 ? 5.602 3.482 -10.380 1.00 83.62 86 TYR A CA 1
ATOM 676 C C . TYR A 1 86 ? 4.521 3.927 -11.374 1.00 83.62 86 TYR A C 1
ATOM 678 O O . TYR A 1 86 ? 4.713 3.805 -12.583 1.00 83.62 86 TYR A O 1
ATOM 686 N N . ALA A 1 87 ? 3.411 4.479 -10.878 1.00 80.81 87 ALA A N 1
ATOM 687 C CA . ALA A 1 87 ? 2.308 4.976 -11.693 1.00 80.81 87 ALA A CA 1
ATOM 688 C C . ALA A 1 87 ? 2.749 6.150 -12.581 1.00 80.81 87 ALA A C 1
ATOM 690 O O . ALA A 1 87 ? 2.430 6.169 -13.767 1.00 80.81 87 ALA A O 1
ATOM 691 N N . LYS A 1 88 ? 3.553 7.083 -12.046 1.00 79.88 88 LYS A N 1
ATOM 692 C CA . LYS A 1 88 ? 4.149 8.179 -12.830 1.00 79.88 88 LYS A CA 1
ATOM 693 C C . LYS A 1 88 ? 5.104 7.690 -13.917 1.00 79.88 88 LYS A C 1
ATOM 695 O O . LYS A 1 88 ? 5.128 8.283 -14.979 1.00 79.88 88 LYS A O 1
ATOM 700 N N . ALA A 1 89 ? 5.885 6.639 -13.669 1.00 74.88 89 ALA A N 1
ATOM 701 C CA . ALA A 1 89 ? 6.825 6.097 -14.657 1.00 74.88 89 ALA A CA 1
ATOM 702 C C . ALA A 1 89 ? 6.140 5.332 -15.807 1.00 74.88 89 ALA A C 1
ATOM 704 O O . ALA A 1 89 ? 6.786 4.999 -16.800 1.00 74.88 89 ALA A O 1
ATOM 705 N N . LYS A 1 90 ? 4.855 4.997 -15.650 1.00 67.81 90 LYS A N 1
ATOM 706 C CA . LYS A 1 90 ? 4.042 4.259 -16.625 1.00 67.81 90 LYS A CA 1
ATOM 707 C C . LYS A 1 90 ? 3.143 5.148 -17.488 1.00 67.81 90 LYS A C 1
ATOM 709 O O . LYS A 1 90 ? 2.592 4.630 -18.458 1.00 67.81 90 LYS A O 1
ATOM 714 N N . ASN A 1 91 ? 2.990 6.417 -17.113 1.00 54.06 91 ASN A N 1
ATOM 715 C CA . ASN A 1 91 ? 2.208 7.444 -17.804 1.00 54.06 91 ASN A CA 1
ATOM 716 C C . ASN A 1 91 ? 3.138 8.360 -18.604 1.00 54.06 91 ASN A C 1
ATOM 718 O O . ASN A 1 91 ? 2.719 8.810 -19.689 1.00 54.06 91 ASN A O 1
#

Foldseek 3Di:
DDDPPPPPPVQPLPPPPDPPDPDPFPWPVPQPQCPPVLCVQCVVNVRGGPVSLVVVLVCVVVVNDDDPDPVCVVSSVSSNVSVVVVVVVVD

Radius of gyration: 15.36 Å; chains: 1; bounding box: 34×21×54 Å

Organism: Phytophthora infestans (NCBI:txid4787)

Sequence (91 aa):
MKLDYLDKITQVALPIAPVDAPISPRDIETIVGNGPSVRETLSKYGVDLIARLEKALDLYNRGEISLLRSDDKHVWDTAVRSWEMYAKAKN

Secondary structure (DSSP, 8-state):
------------------S-S-----BGGGSTT--HHHHHHHHHTT--BHHHHHHHHHHHHTT-S--SSTTHHHHHHHHHHHHHHHHHHH-